Protein A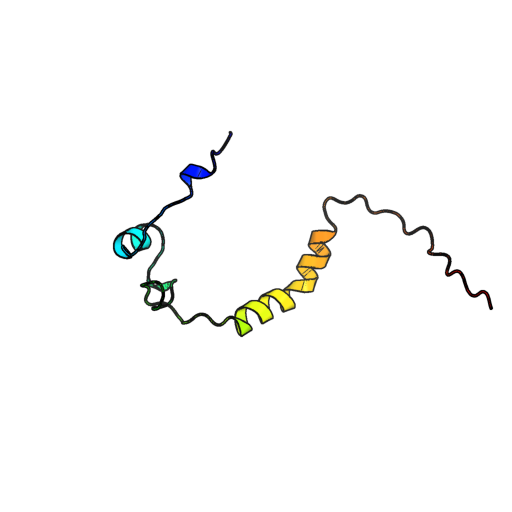F-B7Q7Q8-F1 (afdb_monomer)

Organism: Ixodes scapularis (NCBI:txid6945)

Mean predicted aligned error: 12.33 Å

InterPro domains:
  IPR036865 CRAL-TRIO lipid binding domain superfamily [G3DSA:3.40.525.10] (4-46)
  IPR036865 CRAL-TRIO lipid binding domain superfamily [SSF52087] (6-44)

Secondary structure (DSSP, 8-state):
----GGGG----TT-HHHHTTTS-GGGSBGGGT--BPPP-HHHHHHHHHHTHHHHHHHTTTTS---------------

pLDDT: mean 80.03, std 14.87, range [42.34, 96.12]

Foldseek 3Di:
DDDDCVVVDDDCDPPVVVVCVVPPQQCDDVVSVHDHDDDDVVVVVVVVVVCVVVVVVVVPPPDDPDDCPDDPPDDDDD

Structure (mmCIF, N/CA/C/O backbone):
data_AF-B7Q7Q8-F1
#
_entry.id   AF-B7Q7Q8-F1
#
loop_
_atom_site.group_PDB
_atom_site.id
_atom_site.type_symbol
_atom_site.label_atom_id
_atom_site.label_alt_id
_atom_site.label_comp_id
_atom_site.label_asym_id
_atom_site.label_entity_id
_atom_site.label_seq_id
_atom_site.pdbx_PDB_ins_code
_atom_site.Cartn_x
_atom_site.Cartn_y
_atom_site.Cartn_z
_atom_site.occupancy
_atom_site.B_iso_or_equiv
_atom_site.auth_seq_id
_atom_site.auth_comp_id
_atom_site.auth_asym_id
_atom_site.auth_atom_id
_atom_site.pdbx_PDB_model_num
ATOM 1 N N . MET A 1 1 ? -3.290 21.967 -13.779 1.00 45.47 1 MET A N 1
ATOM 2 C CA . MET A 1 1 ? -3.889 21.413 -12.549 1.00 45.47 1 MET A CA 1
ATOM 3 C C . MET A 1 1 ? -2.742 21.016 -11.637 1.00 45.47 1 MET A C 1
ATOM 5 O O . MET A 1 1 ? -2.114 19.997 -11.895 1.00 45.47 1 MET A O 1
ATOM 9 N N . SER A 1 2 ? -2.402 21.847 -10.656 1.00 57.41 2 SER A N 1
ATOM 10 C CA . SER A 1 2 ? -1.458 21.461 -9.606 1.00 57.41 2 SER A CA 1
ATOM 11 C C . SER A 1 2 ? -2.279 20.768 -8.528 1.00 57.41 2 SER A C 1
ATOM 13 O O . SER A 1 2 ? -3.090 21.420 -7.881 1.00 57.41 2 SER A O 1
ATOM 15 N N . PHE A 1 3 ? -2.160 19.447 -8.417 1.00 59.47 3 PHE A N 1
ATOM 16 C CA . PHE A 1 3 ? -2.633 18.751 -7.226 1.00 59.47 3 PHE A CA 1
ATOM 17 C C . PHE A 1 3 ? -1.591 18.995 -6.150 1.00 59.47 3 PHE A C 1
ATOM 19 O O . PHE A 1 3 ? -0.436 18.597 -6.308 1.00 59.47 3 PHE A O 1
ATOM 26 N N . GLU A 1 4 ? -1.988 19.679 -5.088 1.00 74.25 4 GLU A N 1
ATOM 27 C CA . GLU A 1 4 ? -1.131 19.817 -3.933 1.00 74.25 4 GLU A CA 1
ATOM 28 C C . GLU A 1 4 ? -1.179 18.494 -3.139 1.00 74.25 4 GLU A C 1
ATOM 30 O O . GLU A 1 4 ? -2.257 18.035 -2.757 1.00 74.25 4 GLU A O 1
ATOM 35 N N . PRO A 1 5 ? -0.042 17.821 -2.900 1.00 74.06 5 PRO A N 1
ATOM 36 C CA . PRO A 1 5 ? -0.016 16.449 -2.382 1.00 74.06 5 PRO A CA 1
ATOM 37 C C . PRO A 1 5 ? -0.595 16.292 -0.967 1.00 74.06 5 PRO A C 1
ATOM 39 O O . PRO A 1 5 ? -0.915 15.176 -0.561 1.00 74.06 5 PRO A O 1
ATOM 42 N N . TRP A 1 6 ? -0.753 17.389 -0.223 1.00 78.19 6 TRP A N 1
ATOM 43 C CA . TRP A 1 6 ? -1.254 17.376 1.150 1.00 78.19 6 TRP A CA 1
ATOM 44 C C . TRP A 1 6 ? -2.744 17.025 1.257 1.00 78.19 6 TRP A C 1
ATOM 46 O O . TRP A 1 6 ? -3.154 16.495 2.283 1.00 78.19 6 TRP A O 1
ATOM 56 N N . GLU A 1 7 ? -3.539 17.227 0.202 1.00 83.69 7 GLU A N 1
ATOM 57 C CA . GLU A 1 7 ? -4.976 16.895 0.198 1.00 83.69 7 GLU A CA 1
ATOM 58 C C . GLU A 1 7 ? -5.259 15.387 0.247 1.00 83.69 7 GLU A C 1
ATOM 60 O O . GLU A 1 7 ? -6.380 14.986 0.534 1.00 83.69 7 GLU A O 1
ATOM 65 N N . ARG A 1 8 ? -4.256 14.545 -0.040 1.00 84.19 8 ARG A N 1
ATOM 66 C CA . ARG A 1 8 ? -4.395 13.078 -0.101 1.00 84.19 8 ARG A CA 1
ATOM 67 C C . ARG A 1 8 ? -3.899 12.360 1.155 1.00 84.19 8 ARG A C 1
ATOM 69 O O . ARG A 1 8 ? -3.969 11.136 1.225 1.00 84.19 8 ARG A O 1
ATOM 76 N N . ILE A 1 9 ? -3.335 13.094 2.113 1.00 84.81 9 ILE A N 1
ATOM 77 C CA . ILE A 1 9 ? -2.739 12.521 3.322 1.00 84.81 9 ILE A CA 1
ATOM 78 C C . ILE A 1 9 ? -3.757 12.636 4.459 1.00 84.81 9 ILE A C 1
ATOM 80 O O . ILE A 1 9 ? -3.952 13.711 5.021 1.00 84.81 9 ILE A O 1
ATOM 84 N N . HIS A 1 10 ? -4.378 11.515 4.824 1.00 85.00 10 HIS A N 1
ATOM 85 C CA . HIS A 1 10 ? -5.330 11.434 5.933 1.00 85.00 10 HIS A CA 1
ATOM 86 C C . HIS A 1 10 ? -4.695 10.715 7.130 1.00 85.00 10 HIS A C 1
ATOM 88 O O . HIS A 1 10 ? -4.174 9.607 7.002 1.00 85.00 10 HIS A O 1
ATOM 94 N N . LEU A 1 11 ? -4.721 11.346 8.307 1.00 86.44 11 LEU A N 1
ATOM 95 C CA . LEU A 1 11 ? -4.139 10.805 9.538 1.00 86.44 11 LEU A CA 1
ATOM 96 C C . LEU A 1 11 ? -5.258 10.323 10.468 1.00 86.44 11 LEU A C 1
ATOM 98 O O . LEU A 1 11 ? -5.938 11.131 11.096 1.00 86.44 11 LEU A O 1
ATOM 102 N N . HIS A 1 12 ? -5.441 9.005 10.562 1.00 86.31 12 HIS A N 1
ATOM 103 C CA . HIS A 1 12 ? -6.514 8.398 11.363 1.00 86.31 12 HIS A CA 1
ATOM 104 C C . HIS A 1 12 ? -6.065 7.937 12.763 1.00 86.31 12 HIS A C 1
ATOM 106 O O . HIS A 1 12 ? -6.901 7.778 13.651 1.00 86.31 12 HIS A O 1
ATOM 112 N N . GLY A 1 13 ? -4.759 7.776 13.008 1.00 83.56 13 GLY A N 1
ATOM 113 C CA . GLY A 1 13 ? -4.230 7.370 14.317 1.00 83.56 13 GLY A CA 1
ATOM 114 C C . GLY A 1 13 ? -4.790 6.019 14.772 1.00 83.56 13 GLY A C 1
ATOM 115 O O . GLY A 1 13 ? -4.614 5.020 14.086 1.00 83.56 13 GLY A O 1
ATOM 116 N N . THR A 1 14 ? -5.472 5.997 15.918 1.00 82.69 14 THR A N 1
ATOM 117 C CA . THR A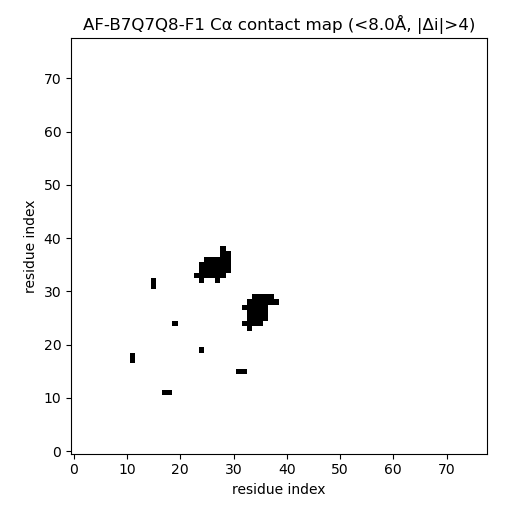 1 14 ? -6.168 4.814 16.464 1.00 82.69 14 THR A CA 1
ATOM 118 C C . THR A 1 14 ? -7.665 4.781 16.130 1.00 82.69 14 THR A C 1
ATOM 120 O O . THR A 1 14 ? -8.382 3.896 16.593 1.00 82.69 14 THR A O 1
ATOM 123 N N . ASN A 1 15 ? -8.169 5.748 15.354 1.00 84.56 15 ASN A N 1
ATOM 124 C CA . ASN A 1 15 ? -9.577 5.833 14.978 1.00 84.56 15 ASN A CA 1
ATOM 125 C C . ASN A 1 15 ? -9.866 5.025 13.701 1.00 84.56 15 ASN A C 1
ATOM 127 O O . ASN A 1 15 ? -9.935 5.576 12.598 1.00 84.56 15 ASN A O 1
ATOM 131 N N . PHE A 1 16 ? -10.076 3.720 13.870 1.00 82.44 16 PHE A N 1
ATOM 132 C CA . PHE A 1 16 ? -10.413 2.812 12.771 1.00 82.44 16 PHE A CA 1
ATOM 133 C C . PHE A 1 16 ? -11.797 3.086 12.162 1.00 82.44 16 PHE A C 1
ATOM 135 O O . PHE A 1 16 ? -11.973 2.929 10.959 1.00 82.44 16 PHE A O 1
ATOM 142 N N . GLU A 1 17 ? -12.762 3.614 12.924 1.00 83.44 17 GLU A N 1
ATOM 143 C CA . GLU A 1 17 ? -14.064 4.009 12.361 1.00 83.44 17 GLU A CA 1
ATOM 144 C C . GLU A 1 17 ? -13.930 5.120 11.311 1.00 83.44 17 GLU A C 1
ATOM 146 O O . GLU A 1 17 ? -14.675 5.161 10.333 1.00 83.44 17 GLU A O 1
ATOM 151 N N . GLY A 1 18 ? -12.978 6.040 11.505 1.00 85.00 18 GLY A N 1
ATOM 152 C CA . GLY A 1 18 ? -12.648 7.071 10.524 1.00 85.00 18 GLY A CA 1
ATOM 153 C C . GLY A 1 18 ? -11.952 6.505 9.287 1.00 85.00 18 GLY A C 1
ATOM 154 O O . GLY A 1 18 ? -12.243 6.955 8.183 1.00 85.00 18 GLY A O 1
ATOM 155 N N . LEU A 1 19 ? -11.079 5.510 9.472 1.00 88.00 19 LEU A N 1
ATOM 156 C CA . LEU A 1 19 ? -10.402 4.803 8.382 1.00 88.00 19 LEU A CA 1
ATOM 157 C C . LEU A 1 19 ? -11.406 4.040 7.506 1.00 88.00 19 LEU A C 1
ATOM 159 O O . LEU A 1 19 ? -11.326 4.103 6.281 1.00 88.00 19 LEU A O 1
ATOM 163 N N . HIS A 1 20 ? -12.401 3.391 8.119 1.00 89.25 20 HIS A N 1
ATOM 164 C CA . HIS A 1 20 ? -13.373 2.565 7.399 1.00 89.25 20 HIS A CA 1
ATOM 165 C C . H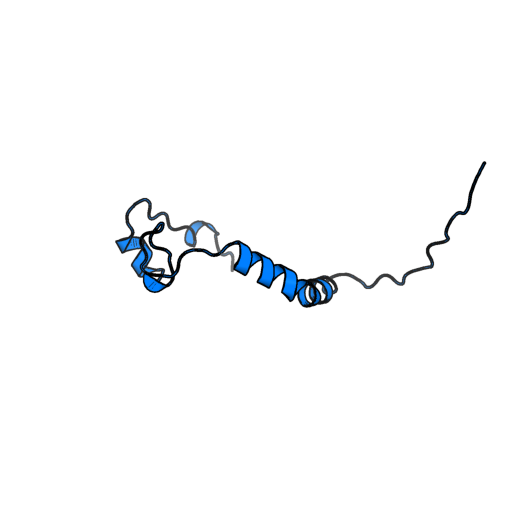IS A 1 20 ? -14.388 3.325 6.544 1.00 89.25 20 HIS A C 1
ATOM 167 O O . HIS A 1 20 ? -15.117 2.719 5.760 1.00 89.25 20 HIS A O 1
ATOM 173 N N . LYS A 1 21 ? -14.415 4.657 6.652 1.00 88.50 21 LYS A N 1
ATOM 174 C CA . LYS A 1 21 ? -15.166 5.520 5.729 1.00 88.50 21 LYS A CA 1
ATOM 175 C C . LYS A 1 21 ? -14.485 5.632 4.366 1.00 88.50 21 LYS A C 1
ATOM 177 O O . LYS A 1 21 ? -15.176 5.800 3.369 1.00 88.50 21 LYS A O 1
ATOM 182 N N . GLU A 1 22 ? -13.160 5.515 4.343 1.00 87.56 22 GLU A N 1
ATOM 183 C CA . GLU A 1 22 ? -12.335 5.617 3.136 1.00 87.56 22 GLU A CA 1
ATOM 184 C C . GLU A 1 22 ? -11.914 4.230 2.614 1.00 87.56 22 GLU A C 1
ATOM 186 O O . GLU A 1 22 ? -11.773 4.041 1.407 1.00 87.56 22 GLU A O 1
ATOM 191 N N . LEU A 1 23 ? -11.733 3.241 3.504 1.00 86.88 23 LEU A N 1
ATOM 192 C CA . LEU A 1 23 ? -11.245 1.896 3.170 1.00 86.88 23 LEU A CA 1
ATOM 193 C C . LEU A 1 23 ? -12.083 0.775 3.818 1.00 86.88 23 LEU A C 1
ATOM 195 O O . LEU A 1 23 ? -12.166 0.710 5.043 1.00 86.88 23 LEU A O 1
ATOM 199 N N . PRO A 1 24 ? -12.650 -0.174 3.049 1.00 88.94 24 PRO A N 1
ATOM 200 C CA . PRO A 1 24 ? -13.466 -1.256 3.605 1.00 88.94 24 PRO A CA 1
ATOM 201 C C . PRO A 1 24 ? -12.708 -2.108 4.634 1.00 88.94 24 PRO A C 1
ATOM 203 O O . PRO A 1 24 ? -11.586 -2.545 4.373 1.00 88.94 24 PRO A O 1
ATOM 206 N N . ALA A 1 25 ? -13.340 -2.403 5.773 1.00 88.56 25 ALA A N 1
ATOM 207 C CA . ALA A 1 25 ? -12.738 -3.209 6.840 1.00 88.56 25 ALA A CA 1
ATOM 208 C C . ALA A 1 25 ? -12.307 -4.607 6.371 1.00 88.56 25 ALA A C 1
ATOM 210 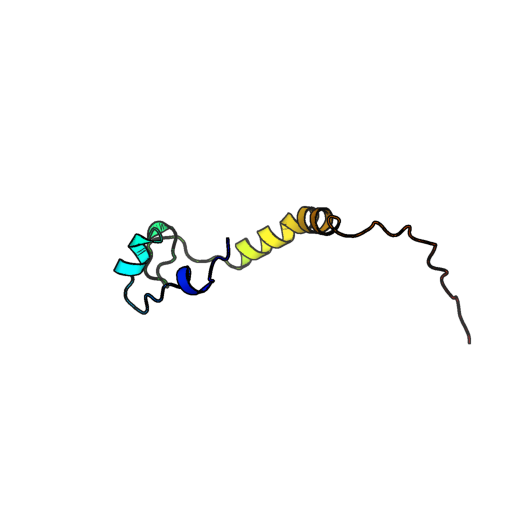O O . ALA A 1 25 ? -11.234 -5.072 6.741 1.00 88.56 25 ALA A O 1
ATOM 211 N N . ASP A 1 26 ? -13.075 -5.234 5.479 1.00 89.56 26 ASP A N 1
ATOM 212 C CA . ASP A 1 26 ? -12.803 -6.587 4.972 1.00 89.56 26 ASP A CA 1
ATOM 213 C C . ASP A 1 26 ? -11.585 -6.676 4.039 1.00 89.56 26 ASP A C 1
ATOM 215 O O . ASP A 1 26 ? -11.171 -7.767 3.654 1.00 89.56 26 ASP A O 1
ATOM 219 N N . THR A 1 27 ? -11.001 -5.536 3.655 1.00 88.69 27 THR A N 1
ATOM 220 C CA . THR A 1 27 ? -9.762 -5.502 2.859 1.00 88.69 27 THR A CA 1
ATOM 221 C C . THR A 1 27 ? -8.509 -5.436 3.719 1.00 88.69 27 THR A C 1
ATOM 223 O O . THR A 1 27 ? -7.421 -5.751 3.240 1.00 88.69 27 THR A O 1
ATOM 226 N N . LEU A 1 28 ? -8.656 -5.023 4.979 1.00 89.50 28 LEU A N 1
ATOM 227 C CA . LEU A 1 28 ? -7.549 -4.831 5.898 1.00 89.50 28 LEU A CA 1
ATOM 228 C C . LEU A 1 28 ? -7.433 -6.033 6.842 1.00 89.50 28 LEU A C 1
ATOM 230 O O . LEU A 1 28 ? -8.452 -6.531 7.315 1.00 89.50 28 LEU A O 1
ATOM 234 N N . PRO A 1 29 ? -6.213 -6.477 7.168 1.00 90.50 29 PRO A N 1
ATOM 235 C CA . PRO A 1 29 ? -5.991 -7.451 8.229 1.00 90.50 29 PRO A CA 1
ATOM 236 C C . PRO A 1 29 ? -6.474 -6.943 9.594 1.00 90.50 29 PRO A C 1
ATOM 238 O O . PRO A 1 29 ? -6.546 -5.733 9.835 1.00 90.50 29 PRO A O 1
ATOM 241 N N . GLU A 1 30 ? -6.699 -7.873 10.522 1.00 89.69 30 GLU A N 1
ATOM 242 C CA . GLU A 1 30 ? -7.111 -7.575 11.903 1.00 89.69 30 GLU A CA 1
ATOM 243 C C . GLU A 1 30 ? -6.142 -6.622 12.628 1.00 89.69 30 GLU A C 1
ATOM 245 O O . GLU A 1 30 ? -6.571 -5.704 13.324 1.00 89.69 30 GLU A O 1
ATOM 250 N N . GLU A 1 31 ? -4.834 -6.754 12.388 1.00 87.00 31 GLU A N 1
ATOM 251 C CA . GLU A 1 31 ? -3.786 -5.898 12.974 1.00 87.00 31 GLU A CA 1
ATOM 252 C C . GLU A 1 31 ? -3.934 -4.407 12.616 1.00 87.00 31 GLU A C 1
ATOM 254 O O . GLU A 1 31 ? -3.437 -3.539 13.333 1.00 87.00 31 GLU A O 1
ATOM 259 N N . TYR A 1 32 ? -4.647 -4.102 11.528 1.00 86.25 32 TYR A N 1
ATOM 260 C CA . TYR A 1 32 ? -4.939 -2.744 11.066 1.00 86.25 32 TYR A CA 1
ATOM 261 C C . TYR A 1 32 ? -6.407 -2.343 11.287 1.00 86.25 32 TYR A C 1
ATOM 263 O O . TYR A 1 32 ? -6.882 -1.384 10.678 1.00 86.25 32 TYR A O 1
ATOM 271 N N . GLY A 1 33 ? -7.121 -3.064 12.157 1.00 86.19 33 GLY A N 1
ATOM 272 C CA . GLY A 1 33 ? -8.513 -2.794 12.522 1.00 86.19 33 GLY A CA 1
ATOM 273 C C . GLY A 1 33 ? -9.554 -3.377 11.564 1.00 86.19 33 GLY A C 1
ATOM 274 O O . GLY A 1 33 ? -10.728 -3.052 11.703 1.00 86.19 33 GLY A O 1
ATOM 275 N N . GLY A 1 34 ? -9.153 -4.212 10.601 1.00 89.81 34 GLY A N 1
ATOM 276 C CA . GLY A 1 34 ? -10.061 -4.834 9.637 1.00 89.81 34 GLY A CA 1
ATOM 277 C C . GLY A 1 34 ? -10.532 -6.246 10.005 1.00 89.81 34 GLY A C 1
ATOM 278 O O . GLY A 1 34 ? -10.259 -6.764 11.084 1.00 89.81 34 GLY A O 1
ATOM 279 N 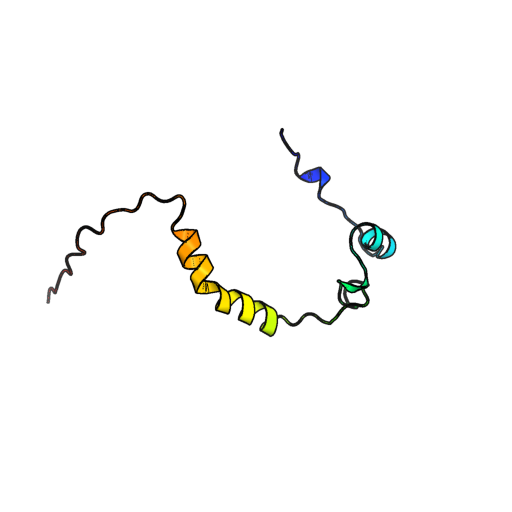N . SER A 1 35 ? -11.248 -6.871 9.073 1.00 90.62 35 SER A N 1
ATOM 280 C CA . SER A 1 35 ? -11.766 -8.253 9.134 1.00 90.62 35 SER A CA 1
ATOM 281 C C . SER A 1 35 ? -11.232 -9.134 7.995 1.00 90.62 35 SER A C 1
ATOM 283 O O . SER A 1 35 ? -11.683 -10.264 7.804 1.00 90.62 35 SER A O 1
ATOM 285 N N . GLY A 1 36 ? -10.299 -8.601 7.208 1.00 87.44 36 GLY A N 1
ATOM 286 C CA . GLY A 1 36 ? -9.720 -9.235 6.036 1.00 87.44 36 GLY A CA 1
ATOM 287 C C . GLY A 1 36 ? -8.658 -10.292 6.353 1.00 87.44 36 GLY A C 1
ATOM 288 O O . GLY A 1 36 ? -8.264 -10.488 7.506 1.00 87.44 36 GLY A O 1
ATOM 289 N N . PRO A 1 37 ? -8.177 -10.994 5.312 1.00 87.69 37 PRO A N 1
ATOM 290 C CA . PRO A 1 37 ? -7.144 -12.010 5.459 1.00 87.69 37 PRO A CA 1
ATOM 291 C C . PRO A 1 37 ? -5.829 -11.410 5.972 1.00 87.69 37 PRO A C 1
ATOM 293 O O . PRO A 1 37 ? -5.494 -10.258 5.691 1.00 87.69 37 PRO A O 1
ATOM 296 N N . ALA A 1 38 ? -5.063 -12.223 6.701 1.00 89.06 38 ALA A N 1
ATOM 297 C CA . ALA A 1 38 ? -3.720 -11.856 7.136 1.00 89.06 38 ALA A CA 1
ATOM 298 C C . ALA A 1 38 ? -2.798 -11.591 5.934 1.00 89.06 38 ALA A C 1
ATOM 300 O O . ALA A 1 38 ? -2.968 -12.178 4.862 1.00 89.06 38 ALA A O 1
ATOM 301 N N . LEU A 1 39 ? -1.805 -10.716 6.123 1.00 89.38 39 LEU A N 1
ATOM 302 C CA . LEU A 1 39 ? -0.825 -10.426 5.080 1.00 89.38 39 LEU A CA 1
ATOM 303 C C . LEU A 1 39 ? 0.087 -11.631 4.860 1.00 89.38 39 LEU A C 1
ATOM 305 O O . LEU A 1 39 ? 0.780 -12.075 5.773 1.00 89.38 39 LEU A O 1
ATOM 309 N N . ASP A 1 40 ? 0.126 -12.106 3.620 1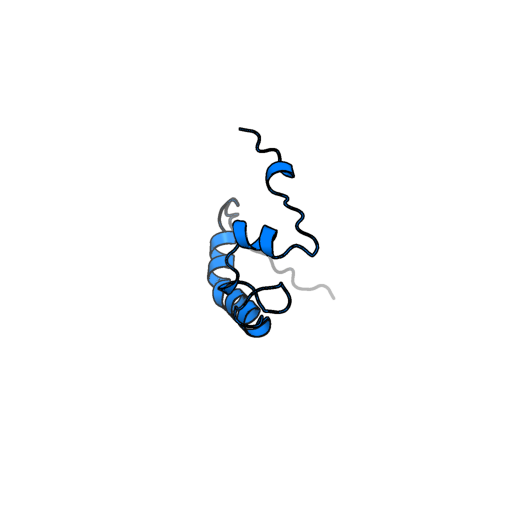.00 92.56 40 ASP A N 1
ATOM 310 C CA . ASP A 1 40 ? 1.097 -13.093 3.162 1.00 92.56 40 ASP A CA 1
ATOM 311 C C . ASP A 1 40 ? 2.146 -12.400 2.284 1.00 92.56 40 ASP A C 1
ATOM 313 O O . ASP A 1 40 ? 1.962 -12.182 1.081 1.00 92.56 40 ASP A O 1
ATOM 317 N N . PHE A 1 41 ? 3.247 -11.996 2.919 1.00 91.19 41 PHE A N 1
ATOM 318 C CA . PHE A 1 41 ? 4.334 -11.296 2.239 1.00 91.19 41 PHE A CA 1
ATOM 319 C C . PHE A 1 41 ? 5.071 -12.192 1.239 1.00 91.19 41 PHE A C 1
ATOM 321 O O . PHE A 1 41 ? 5.492 -11.704 0.192 1.00 91.19 41 PHE A O 1
ATOM 328 N N . GLU A 1 42 ? 5.206 -13.488 1.524 1.00 94.94 42 GLU A N 1
ATOM 329 C CA . GLU A 1 42 ? 5.871 -14.435 0.624 1.00 94.94 42 GLU A CA 1
ATOM 330 C C . GLU A 1 42 ? 5.052 -14.631 -0.655 1.00 94.94 42 GLU A C 1
ATOM 332 O O . GLU A 1 42 ? 5.597 -14.578 -1.763 1.00 94.94 42 GLU A O 1
ATOM 337 N N . ALA A 1 43 ? 3.729 -14.772 -0.523 1.00 93.81 43 ALA A N 1
ATOM 338 C CA . ALA A 1 43 ? 2.827 -14.832 -1.668 1.00 93.81 43 ALA A CA 1
ATOM 339 C C . ALA A 1 43 ? 2.868 -13.535 -2.487 1.00 93.81 43 ALA A C 1
ATOM 341 O O . ALA A 1 43 ? 2.9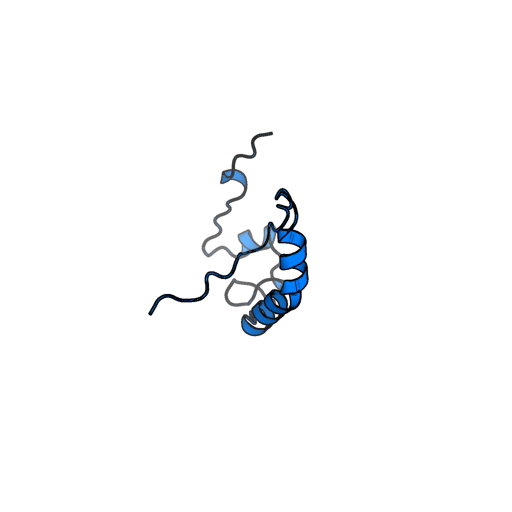57 -13.587 -3.715 1.00 93.81 43 ALA A O 1
ATOM 342 N N . PHE A 1 44 ? 2.866 -12.373 -1.825 1.00 93.50 44 PHE A N 1
ATOM 343 C CA . PHE A 1 44 ? 2.987 -11.079 -2.497 1.00 93.50 44 PHE A CA 1
ATOM 344 C C . PHE A 1 44 ? 4.283 -10.974 -3.314 1.00 93.50 44 PHE A C 1
ATOM 346 O O . PHE A 1 44 ? 4.233 -10.686 -4.511 1.00 93.50 44 PHE A O 1
ATOM 353 N N . TRP A 1 45 ? 5.443 -11.247 -2.709 1.00 93.81 45 TRP A N 1
ATOM 354 C CA . TRP A 1 45 ? 6.726 -11.160 -3.413 1.00 93.81 45 TRP A CA 1
ATOM 355 C C . TRP A 1 45 ? 6.843 -12.183 -4.539 1.00 93.81 45 TRP A C 1
ATOM 357 O O . TRP A 1 45 ? 7.368 -11.854 -5.601 1.00 93.81 45 TRP A O 1
ATOM 367 N N . SER A 1 46 ? 6.296 -13.384 -4.352 1.00 96.12 46 SER A N 1
ATOM 368 C CA . SER A 1 46 ? 6.237 -14.400 -5.405 1.00 96.12 46 SER A CA 1
ATOM 369 C C . SER A 1 46 ? 5.471 -13.907 -6.636 1.00 96.12 46 SER A C 1
ATOM 371 O O . SER A 1 46 ? 5.914 -14.137 -7.760 1.00 96.12 46 SER A O 1
ATOM 373 N N . LEU A 1 47 ? 4.363 -13.179 -6.444 1.00 95.06 47 LEU A N 1
ATOM 374 C CA . LEU A 1 47 ? 3.606 -12.568 -7.542 1.00 95.06 47 LEU A CA 1
ATOM 375 C C . LEU A 1 47 ? 4.392 -11.446 -8.229 1.00 95.06 47 LEU A C 1
ATOM 377 O O . LEU A 1 47 ? 4.411 -11.378 -9.454 1.00 95.06 47 LEU A O 1
ATOM 381 N N . VAL A 1 48 ? 5.077 -10.594 -7.460 1.00 94.50 48 VAL A N 1
ATOM 382 C CA . VAL A 1 48 ? 5.916 -9.518 -8.019 1.00 94.50 48 VAL A CA 1
ATOM 383 C C . VAL A 1 48 ? 7.044 -10.091 -8.876 1.00 94.50 48 VAL A C 1
ATOM 385 O O . VAL A 1 48 ? 7.297 -9.592 -9.970 1.00 94.50 48 VAL A O 1
ATOM 388 N N . VAL A 1 49 ? 7.703 -11.151 -8.402 1.00 94.50 49 VAL A N 1
ATOM 389 C CA . VAL A 1 49 ? 8.764 -11.841 -9.148 1.00 94.50 49 VAL A CA 1
ATOM 390 C C . VAL A 1 49 ? 8.207 -12.518 -10.401 1.00 94.50 49 VAL A C 1
ATOM 392 O O . VAL A 1 49 ? 8.832 -12.441 -11.455 1.00 94.50 49 VAL A O 1
ATOM 395 N N . ALA A 1 50 ? 7.026 -13.138 -10.327 1.00 95.94 50 ALA A N 1
ATOM 396 C CA . ALA A 1 50 ? 6.386 -13.751 -11.493 1.00 95.94 50 ALA A CA 1
ATOM 397 C C . ALA A 1 50 ? 6.105 -12.741 -12.624 1.00 95.94 50 ALA A C 1
ATOM 399 O O . ALA A 1 50 ? 6.115 -13.114 -13.797 1.00 95.94 50 ALA A O 1
ATOM 400 N N . GLU A 1 51 ? 5.924 -11.464 -12.281 1.00 95.31 51 GLU A N 1
ATOM 401 C CA . GLU A 1 51 ? 5.646 -10.374 -13.220 1.00 95.31 51 GLU A CA 1
ATOM 402 C C . GLU A 1 51 ? 6.923 -9.728 -13.810 1.00 95.31 51 GLU A C 1
ATOM 404 O O . GLU A 1 51 ? 6.848 -8.740 -14.544 1.00 95.31 51 GLU A O 1
ATOM 409 N N . GLU A 1 52 ? 8.117 -10.280 -13.538 1.00 93.38 52 GLU A N 1
ATOM 410 C CA . GLU A 1 52 ? 9.416 -9.764 -14.014 1.00 93.38 52 GLU A CA 1
ATOM 411 C C . GLU A 1 52 ? 9.429 -9.494 -15.527 1.00 93.38 52 GLU A C 1
ATOM 4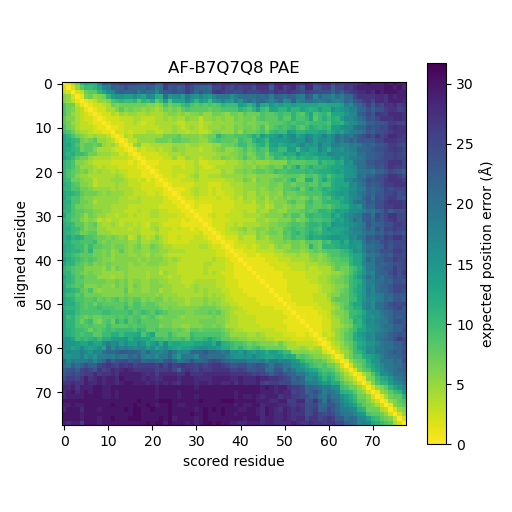13 O O . GLU A 1 52 ? 9.937 -8.461 -15.971 1.00 93.38 52 GLU A O 1
ATOM 418 N N . ALA A 1 53 ? 8.827 -10.379 -16.326 1.00 91.44 53 ALA A N 1
ATOM 419 C CA . ALA A 1 53 ? 8.770 -10.228 -17.779 1.00 91.44 53 ALA A CA 1
ATOM 420 C C . ALA A 1 53 ? 8.082 -8.916 -18.204 1.00 91.44 53 ALA A C 1
ATOM 422 O O . ALA A 1 53 ? 8.599 -8.201 -19.068 1.00 91.44 53 ALA A O 1
ATOM 423 N N . SER A 1 54 ? 6.972 -8.561 -17.552 1.00 90.12 54 SER A N 1
ATOM 424 C CA . SER A 1 54 ? 6.242 -7.316 -17.804 1.00 90.12 54 SER A CA 1
ATOM 425 C C . SER A 1 54 ? 7.045 -6.093 -17.368 1.00 90.12 54 SER A C 1
ATOM 427 O O . SER A 1 54 ? 7.045 -5.077 -18.061 1.00 90.12 54 SER A O 1
ATOM 429 N N . PHE A 1 55 ? 7.786 -6.172 -16.257 1.00 89.56 55 PHE A N 1
ATOM 430 C CA . PHE A 1 55 ? 8.694 -5.093 -15.847 1.00 89.56 55 PHE A CA 1
ATOM 431 C C . PHE A 1 55 ? 9.822 -4.876 -16.859 1.00 89.56 55 PHE A C 1
ATOM 433 O O . PHE A 1 55 ? 10.140 -3.732 -17.185 1.00 89.56 55 PHE A O 1
ATOM 440 N N . VAL A 1 56 ? 10.412 -5.952 -17.388 1.00 88.50 56 VAL A N 1
ATOM 441 C CA . VAL A 1 56 ? 11.462 -5.875 -18.416 1.00 88.50 56 VAL A CA 1
ATOM 442 C C . VAL A 1 56 ? 10.928 -5.248 -19.701 1.00 88.50 56 VAL A C 1
ATOM 444 O O . VAL A 1 56 ? 11.587 -4.371 -20.262 1.00 88.50 56 VAL A O 1
ATOM 447 N N . GLU A 1 57 ? 9.739 -5.654 -20.153 1.00 88.81 57 GLU A N 1
ATOM 448 C CA . GLU A 1 57 ? 9.090 -5.046 -21.317 1.00 88.81 57 GLU A CA 1
ATOM 449 C C . GLU A 1 57 ? 8.816 -3.555 -21.078 1.00 88.81 57 GLU A C 1
ATOM 451 O O . GLU A 1 57 ? 9.203 -2.710 -21.891 1.00 88.81 57 GLU A O 1
ATOM 456 N N . ASN A 1 58 ? 8.219 -3.223 -19.930 1.00 87.00 58 ASN A N 1
ATOM 457 C CA . ASN A 1 58 ? 7.816 -1.859 -19.607 1.00 87.00 58 ASN A CA 1
ATOM 458 C C . ASN A 1 58 ? 9.008 -0.908 -19.435 1.00 87.00 58 ASN A C 1
ATOM 460 O O . ASN A 1 58 ? 8.945 0.247 -19.860 1.00 87.00 58 ASN A O 1
ATOM 464 N N . ASN A 1 59 ? 10.126 -1.401 -18.898 1.00 83.75 59 ASN A N 1
ATOM 465 C CA . ASN A 1 59 ? 11.372 -0.641 -18.783 1.00 83.75 59 ASN A CA 1
ATOM 466 C C . ASN A 1 59 ? 11.996 -0.290 -20.146 1.00 83.75 59 ASN A C 1
ATOM 468 O O . ASN A 1 59 ? 12.910 0.531 -20.211 1.00 83.75 59 ASN A O 1
ATOM 472 N N . GLY A 1 60 ? 11.520 -0.886 -21.243 1.00 80.19 60 GLY A N 1
ATOM 473 C CA . GLY A 1 60 ? 11.921 -0.523 -22.600 1.00 80.19 60 GLY A CA 1
ATOM 474 C C . GLY A 1 60 ? 11.264 0.755 -23.135 1.00 80.19 60 GLY A C 1
ATOM 475 O O . GLY A 1 60 ? 11.765 1.322 -24.111 1.00 80.19 60 GLY A O 1
ATOM 476 N N . TYR A 1 61 ? 10.166 1.225 -22.535 1.00 80.44 61 TYR A N 1
ATOM 477 C CA . TYR A 1 61 ? 9.496 2.458 -22.954 1.00 80.44 61 TYR A CA 1
ATOM 478 C C . TYR A 1 61 ? 10.186 3.696 -22.356 1.00 80.44 61 TYR A C 1
ATOM 480 O O . TYR A 1 61 ? 10.690 3.678 -21.239 1.00 80.44 61 TYR A O 1
ATOM 488 N N . GLY A 1 62 ? 10.223 4.798 -23.110 1.00 73.06 62 GLY A N 1
ATOM 489 C CA . GLY A 1 62 ? 10.794 6.075 -22.650 1.00 73.06 62 GLY A CA 1
ATOM 490 C C . GLY A 1 62 ? 12.308 6.239 -22.840 1.00 73.06 62 GLY A C 1
ATOM 491 O O . GLY A 1 62 ? 12.806 7.358 -22.729 1.00 73.06 62 GLY A O 1
ATOM 492 N N . TYR A 1 63 ? 13.034 5.182 -23.214 1.00 70.81 63 TYR A N 1
ATOM 493 C CA . TYR A 1 63 ? 14.448 5.259 -23.594 1.00 70.81 63 TYR A CA 1
ATOM 494 C C . TYR A 1 63 ? 14.619 5.153 -25.115 1.00 70.81 63 TYR A C 1
ATOM 496 O O . TYR A 1 63 ? 13.995 4.320 -25.775 1.00 70.81 63 TYR A O 1
ATOM 504 N N . LEU A 1 64 ? 15.499 5.979 -25.693 1.00 70.75 64 LEU A N 1
ATOM 505 C CA . LEU A 1 64 ? 15.940 5.783 -27.076 1.00 70.75 64 LEU A CA 1
ATOM 506 C C . LEU A 1 64 ? 16.666 4.437 -27.146 1.00 70.75 64 LEU A C 1
ATOM 508 O O . LEU A 1 64 ? 17.658 4.239 -26.444 1.00 70.75 64 LEU A O 1
ATOM 512 N N . LYS A 1 65 ? 16.181 3.515 -27.987 1.00 68.12 65 LYS A N 1
ATOM 513 C CA . LYS A 1 65 ? 16.870 2.247 -28.252 1.00 68.12 65 LYS A CA 1
ATOM 514 C C . LYS A 1 65 ? 18.234 2.578 -28.849 1.00 68.12 65 LYS A C 1
ATOM 516 O O . LYS A 1 65 ? 18.333 2.911 -30.027 1.00 68.12 65 LYS A O 1
ATOM 521 N N . THR A 1 66 ? 19.283 2.543 -28.033 1.00 66.31 66 THR A N 1
ATOM 522 C CA . THR A 1 66 ? 20.641 2.694 -28.537 1.00 66.31 66 THR A CA 1
ATOM 523 C C . THR A 1 66 ? 20.980 1.426 -29.306 1.00 66.31 66 THR A C 1
ATOM 525 O O . THR A 1 66 ? 20.846 0.307 -28.805 1.00 66.31 66 THR A O 1
ATOM 528 N N . GLU A 1 67 ? 21.376 1.582 -30.566 1.00 63.91 67 GLU A N 1
ATOM 529 C CA . GLU A 1 67 ? 21.942 0.473 -31.320 1.00 63.91 67 GLU A CA 1
ATOM 530 C C . GLU A 1 67 ? 23.155 -0.042 -30.539 1.00 63.91 67 GLU A C 1
ATOM 532 O O . GLU A 1 67 ? 24.082 0.719 -30.242 1.00 63.91 67 GLU A O 1
ATOM 537 N N . LYS A 1 68 ? 23.156 -1.331 -30.179 1.00 58.31 68 LYS A N 1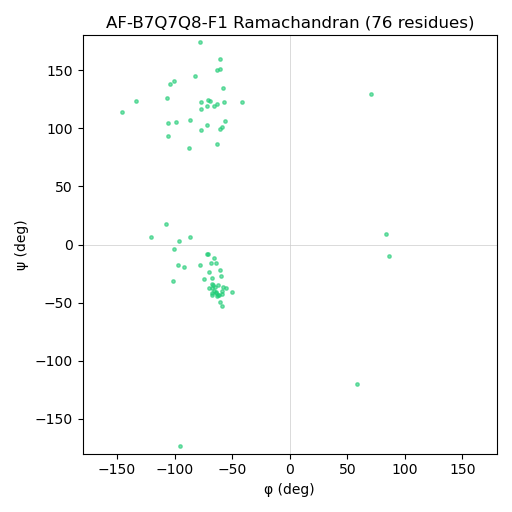
ATOM 538 C CA . LYS A 1 68 ? 24.333 -1.984 -29.597 1.00 58.31 68 LYS A CA 1
ATOM 539 C C . LYS A 1 68 ? 25.454 -1.976 -30.640 1.00 58.31 68 LYS A C 1
ATOM 541 O O . LYS A 1 68 ? 25.631 -2.943 -31.376 1.00 58.31 68 LYS A O 1
ATOM 546 N N . LYS A 1 69 ? 26.245 -0.900 -30.709 1.00 51.72 69 LYS A N 1
ATOM 547 C CA . LYS A 1 69 ? 27.552 -0.945 -31.370 1.00 51.72 69 LYS A CA 1
ATOM 548 C C . LYS A 1 69 ? 28.432 -1.886 -30.557 1.00 51.72 69 LYS A C 1
ATOM 550 O O . LYS A 1 69 ? 28.617 -1.690 -29.359 1.00 51.72 69 LYS A O 1
ATOM 555 N N . GLY A 1 70 ? 28.879 -2.949 -31.226 1.00 53.59 70 GLY A N 1
ATOM 556 C CA . GLY A 1 70 ? 29.481 -4.138 -30.636 1.00 53.59 70 GLY A CA 1
ATOM 557 C C . GLY A 1 70 ? 30.449 -3.840 -29.499 1.00 53.59 70 GLY A C 1
ATOM 558 O O . GLY A 1 70 ? 31.446 -3.141 -29.680 1.00 53.59 70 GLY A O 1
ATOM 559 N N . ALA A 1 71 ? 30.161 -4.418 -28.333 1.00 49.38 71 ALA A N 1
ATOM 560 C CA . ALA A 1 71 ? 31.116 -4.506 -27.246 1.00 49.38 71 ALA A CA 1
ATOM 561 C C . ALA A 1 71 ? 32.345 -5.273 -27.757 1.00 49.38 71 ALA A C 1
ATOM 563 O O . ALA A 1 71 ? 32.322 -6.497 -27.899 1.00 49.38 71 ALA A O 1
ATOM 564 N N . LYS A 1 72 ? 33.417 -4.549 -28.090 1.00 51.56 72 LYS A N 1
ATOM 565 C CA . LYS A 1 72 ? 34.710 -5.160 -28.380 1.00 51.56 72 LYS A CA 1
ATOM 566 C C . LYS A 1 72 ? 35.271 -5.663 -27.057 1.00 51.56 72 LYS A C 1
ATOM 568 O O . LYS A 1 72 ? 35.760 -4.886 -26.244 1.00 51.56 72 LYS A O 1
ATOM 573 N N . LEU A 1 73 ? 35.172 -6.974 -26.861 1.00 56.47 73 LEU A N 1
ATOM 574 C CA . LEU A 1 73 ? 35.858 -7.701 -25.803 1.00 56.47 73 LEU A CA 1
ATOM 575 C C . LEU A 1 73 ? 37.366 -7.427 -25.944 1.00 56.47 73 LEU A C 1
ATOM 577 O O . LEU A 1 73 ? 38.003 -7.916 -26.881 1.00 56.47 73 LEU A O 1
ATOM 581 N N . VAL A 1 74 ? 37.942 -6.617 -25.056 1.00 56.47 74 VAL A N 1
ATOM 582 C CA . VAL A 1 74 ? 39.399 -6.476 -24.969 1.00 56.47 74 VAL A CA 1
ATOM 583 C C . VAL A 1 74 ? 39.943 -7.705 -24.244 1.00 56.47 74 VAL A C 1
ATOM 585 O O . VAL A 1 74 ? 39.871 -7.826 -23.026 1.00 56.47 74 VAL A O 1
ATOM 588 N N . LYS A 1 75 ? 40.426 -8.678 -25.023 1.00 52.25 75 LYS A N 1
ATOM 589 C CA . LYS A 1 75 ? 41.225 -9.789 -24.505 1.00 52.25 75 LYS A CA 1
ATOM 590 C C . LYS A 1 75 ? 42.603 -9.264 -24.107 1.00 52.25 75 LYS A C 1
ATOM 592 O O . LYS A 1 75 ? 43.338 -8.834 -24.985 1.00 52.25 75 LYS A O 1
ATOM 597 N N . GLY A 1 76 ? 42.916 -9.409 -22.820 1.00 47.91 76 GLY A N 1
ATOM 598 C CA . GLY A 1 76 ? 44.243 -9.730 -22.290 1.00 47.91 76 GLY A CA 1
ATOM 599 C C . GLY A 1 76 ? 45.331 -8.657 -22.368 1.00 47.91 76 GLY A C 1
ATOM 600 O O . GLY A 1 76 ? 45.668 -8.163 -23.436 1.00 47.91 76 GLY A O 1
ATOM 601 N N . ALA A 1 77 ? 45.977 -8.420 -21.231 1.00 42.34 77 ALA A N 1
ATOM 602 C CA . ALA A 1 77 ? 47.410 -8.167 -21.183 1.00 42.34 77 ALA A CA 1
ATOM 603 C C . ALA A 1 77 ? 47.951 -8.772 -19.879 1.00 42.34 77 ALA A C 1
ATOM 605 O O . ALA A 1 77 ? 47.522 -8.402 -18.788 1.00 42.34 77 ALA A O 1
ATOM 606 N N . THR A 1 78 ? 48.781 -9.793 -20.090 1.00 44.94 78 THR A N 1
ATOM 607 C CA . THR A 1 78 ? 49.835 -10.364 -19.236 1.00 44.94 78 THR A CA 1
ATOM 608 C C . THR A 1 78 ? 50.587 -9.360 -18.382 1.00 44.94 78 THR A C 1
ATOM 610 O O . THR A 1 78 ? 50.827 -8.242 -18.890 1.00 44.94 78 THR A O 1
#

Radius of gyration: 23.52 Å; Cα contacts (8 Å, |Δi|>4): 33; chains: 1; bounding box: 65×36×48 Å

Sequence (78 aa):
MSFEPWERIHLHGTNFEGLHKELPADTLPEEYGGSGPALDFEAFWSLVVAEEASFVENNGYGYLKTEKKGAKLVKGAT

Solvent-accessible surface area (backbone atoms only — not comparable to full-atom values): 5249 Å² total; per-residue (Å²): 135,85,80,67,75,70,84,76,67,80,88,49,89,87,42,50,76,66,43,45,75,81,43,64,41,64,76,31,25,54,94,74,68,22,72,19,69,75,87,56,65,68,62,51,52,53,53,58,59,71,44,44,66,57,52,59,58,56,68,57,60,97,55,83,84,71,77,83,72,74,82,76,81,81,78,82,83,134